Protein AF-A0AAW8M2U0-F1 (afdb_monomer)

Radius of gyration: 20.48 Å; Cα contacts (8 Å, |Δi|>4): 113; chains: 1; bounding box: 42×50×37 Å

Sequence (89 aa):
MTDLVNFIRFNADNTLTGNIASVAYDLDIFGEEFDSTNTKAPVYRLFAKTPRDRRVEIGGIWKKQNRVLSQKRGVSELGIRQWDEESCR

Secondary structure (DSSP, 8-state):
-----SEEEE-TTSEEEEEEE-SS-EEEEEEEE---S-TTS-SEEEEEE-TTS-EEEEEEE--------------------PPPGGG--

Nearest PDB structures (foldseek):
  1swc-assembly1_C  TM=5.396E-01  e=3.110E+00  Streptomyces avidinii
  3mka-assembly1_X  TM=5.573E-01  e=6.427E+00  Mycobacterium tuberculosis

InterPro domains:
  IPR007948 Protein of unknown function DUF736 [PF05284] (12-67)

Mean predicted aligned error: 12.49 Å

pLDDT: mean 77.45, std 21.35, range [34.94, 95.44]

Solvent-accessible surface area (backbone atoms only — not comparable to full-atom values): 5929 Å² total; per-residue (Å²): 134,77,95,72,66,65,44,82,42,79,48,97,83,58,33,34,46,32,28,51,60,56,100,88,48,76,41,62,34,38,32,41,65,38,91,66,95,50,92,84,54,44,47,27,40,30,31,34,62,45,100,82,72,44,80,42,82,76,50,62,43,70,82,77,80,77,77,78,76,78,80,80,75,72,87,71,82,86,77,86,84,78,84,79,80,78,84,79,121

Foldseek 3Di:
DDPDAPDWDQDPVQKIWHWHDDPVDIWIKIWHADDDPDPPDARIWIWTADPVRDIDTDGGHHDDDDDPPPPPPPDDDDDDDDDDPPPPD

Structure (mmCIF, N/CA/C/O backbone):
data_AF-A0AAW8M2U0-F1
#
_entry.id   AF-A0AAW8M2U0-F1
#
loop_
_atom_site.group_PDB
_atom_site.id
_atom_site.type_symbol
_atom_site.label_atom_id
_atom_site.label_alt_id
_atom_site.label_comp_id
_atom_site.label_asym_id
_atom_site.label_entity_id
_atom_site.label_seq_id
_atom_site.pdbx_PDB_ins_code
_atom_site.Cartn_x
_atom_site.Cartn_y
_atom_site.Cartn_z
_atom_site.occupancy
_atom_site.B_iso_or_equiv
_atom_site.auth_seq_id
_atom_site.auth_comp_id
_atom_site.auth_asym_id
_atom_site.auth_atom_id
_atom_site.pdbx_PDB_model_num
ATOM 1 N N . MET A 1 1 ? -3.445 -4.784 -17.315 1.00 44.56 1 MET A N 1
ATOM 2 C CA . MET A 1 1 ? -2.650 -3.864 -16.477 1.00 44.56 1 MET A CA 1
ATOM 3 C C . MET A 1 1 ? -3.453 -2.584 -16.393 1.00 44.56 1 MET A C 1
ATOM 5 O O . MET A 1 1 ? -3.922 -2.139 -17.428 1.00 44.56 1 MET A O 1
ATOM 9 N N . THR A 1 2 ? -3.771 -2.097 -15.198 1.00 60.06 2 THR A N 1
ATOM 10 C CA . THR A 1 2 ? -4.485 -0.821 -15.044 1.00 60.06 2 THR A CA 1
ATOM 11 C C . THR A 1 2 ? -3.484 0.316 -15.186 1.00 60.06 2 THR A C 1
ATOM 13 O O . THR A 1 2 ? -2.526 0.333 -14.423 1.00 60.06 2 THR A O 1
ATOM 16 N N . ASP A 1 3 ? -3.731 1.270 -16.084 1.00 78.69 3 ASP A N 1
ATOM 17 C CA . ASP A 1 3 ? -2.902 2.474 -16.316 1.00 78.69 3 ASP A CA 1
ATOM 18 C C . ASP A 1 3 ? -2.955 3.494 -15.155 1.00 78.69 3 ASP A C 1
ATOM 20 O O . ASP A 1 3 ? -2.765 4.696 -15.333 1.00 78.69 3 ASP A O 1
ATOM 24 N N . LEU A 1 4 ? -3.299 3.033 -13.953 1.00 85.06 4 LEU A N 1
ATOM 25 C CA . LEU A 1 4 ? -3.445 3.869 -12.775 1.00 85.06 4 LEU A CA 1
ATOM 26 C C . LEU A 1 4 ? -2.084 3.983 -12.094 1.00 85.06 4 LEU A C 1
ATOM 28 O O . LEU A 1 4 ? -1.515 2.980 -11.677 1.00 85.06 4 LEU A O 1
ATOM 32 N N . VAL A 1 5 ? -1.608 5.214 -11.938 1.00 90.44 5 VAL A N 1
ATOM 33 C CA . VAL A 1 5 ? -0.414 5.554 -11.158 1.00 90.44 5 VAL A CA 1
ATOM 34 C C . VAL A 1 5 ? -0.820 6.345 -9.923 1.00 90.44 5 VAL A C 1
ATOM 36 O O . VAL A 1 5 ? -1.834 7.046 -9.948 1.00 90.44 5 VAL A O 1
ATOM 39 N N . ASN A 1 6 ? -0.030 6.259 -8.851 1.00 91.50 6 ASN A N 1
ATOM 40 C CA . ASN A 1 6 ? -0.265 7.021 -7.617 1.00 91.50 6 ASN A CA 1
ATOM 41 C C . ASN A 1 6 ? -1.676 6.821 -7.049 1.00 91.50 6 ASN A C 1
ATOM 43 O O . ASN A 1 6 ? -2.436 7.768 -6.838 1.00 91.50 6 ASN A O 1
ATOM 47 N N . PHE A 1 7 ? -2.030 5.563 -6.800 1.00 92.75 7 PHE A N 1
ATOM 48 C CA . PHE A 1 7 ? -3.341 5.197 -6.280 1.00 92.75 7 PHE A CA 1
ATOM 49 C C . PHE A 1 7 ? -3.239 4.176 -5.153 1.00 92.75 7 PHE A C 1
ATOM 51 O O . PHE A 1 7 ? -2.295 3.395 -5.062 1.00 92.75 7 PHE A O 1
ATOM 58 N N . ILE A 1 8 ? -4.279 4.165 -4.325 1.00 90.62 8 ILE A N 1
ATOM 59 C CA . ILE A 1 8 ? -4.514 3.205 -3.250 1.00 90.62 8 ILE A CA 1
ATOM 60 C C . ILE A 1 8 ? -5.930 2.673 -3.451 1.00 90.62 8 ILE A C 1
ATOM 62 O O . ILE A 1 8 ? -6.880 3.454 -3.531 1.00 90.62 8 ILE A O 1
ATOM 66 N N . ARG A 1 9 ? -6.082 1.352 -3.530 1.00 92.19 9 ARG A N 1
ATOM 67 C CA . ARG A 1 9 ? -7.374 0.671 -3.613 1.00 92.19 9 ARG A CA 1
ATOM 68 C C . ARG A 1 9 ? -7.496 -0.342 -2.485 1.00 92.19 9 ARG A C 1
ATOM 70 O O . ARG A 1 9 ? -6.640 -1.209 -2.337 1.00 92.19 9 ARG A O 1
ATOM 77 N N . PHE A 1 10 ? -8.592 -0.242 -1.744 1.00 91.44 10 PHE A N 1
ATOM 78 C CA . PHE A 1 10 ? -9.025 -1.272 -0.806 1.00 91.44 10 PHE A CA 1
ATOM 79 C C . PHE A 1 10 ? -9.849 -2.308 -1.564 1.00 91.44 10 PHE A C 1
ATOM 81 O O . PHE A 1 10 ? -10.776 -1.951 -2.297 1.00 91.44 10 PHE A O 1
ATOM 88 N N . ASN A 1 11 ? -9.485 -3.573 -1.410 1.00 91.69 11 ASN A N 1
ATOM 89 C CA . ASN A 1 11 ? -10.161 -4.693 -2.042 1.00 91.69 11 ASN A CA 1
ATOM 90 C C . ASN A 1 11 ? -11.220 -5.274 -1.094 1.00 91.69 11 ASN A C 1
ATOM 92 O O . ASN A 1 11 ? -11.263 -4.955 0.094 1.00 91.69 11 ASN A O 1
ATOM 96 N N . ALA A 1 12 ? -12.102 -6.122 -1.625 1.00 90.75 12 ALA A N 1
ATOM 97 C CA . ALA A 1 12 ? -13.185 -6.727 -0.844 1.00 90.75 12 ALA A CA 1
ATOM 98 C C . ALA A 1 12 ? -12.702 -7.786 0.170 1.00 90.75 12 ALA A C 1
ATOM 100 O O . ALA A 1 12 ? -13.457 -8.170 1.054 1.00 90.75 12 ALA A O 1
ATOM 101 N N . ASP A 1 13 ? -11.463 -8.258 0.040 1.00 91.50 13 ASP A N 1
ATOM 102 C CA . ASP A 1 13 ? -10.827 -9.295 0.858 1.00 91.50 13 ASP A CA 1
ATOM 103 C C . ASP A 1 13 ? -9.948 -8.719 1.985 1.00 91.50 13 ASP A C 1
ATOM 105 O O . ASP A 1 13 ? -9.035 -9.384 2.467 1.00 91.50 13 ASP A O 1
ATOM 109 N N . ASN A 1 14 ? -10.193 -7.466 2.385 1.00 88.00 14 ASN A N 1
ATOM 110 C CA . ASN A 1 14 ? -9.407 -6.723 3.377 1.00 88.00 14 ASN A CA 1
ATOM 111 C C . ASN A 1 14 ? -7.914 -6.573 3.028 1.00 88.00 14 ASN A C 1
ATOM 113 O O . ASN A 1 14 ? -7.103 -6.209 3.883 1.00 88.00 14 ASN A O 1
ATOM 117 N N . THR A 1 15 ? -7.541 -6.788 1.767 1.00 92.19 15 THR A N 1
ATOM 118 C CA . THR A 1 15 ? -6.231 -6.396 1.254 1.00 92.19 15 THR A CA 1
ATOM 119 C C . THR A 1 15 ? -6.289 -4.991 0.674 1.00 92.19 15 THR A C 1
ATOM 121 O O . THR A 1 15 ? -7.355 -4.444 0.361 1.00 92.19 15 THR A O 1
ATOM 124 N N . LEU A 1 16 ? -5.118 -4.396 0.492 1.00 92.56 16 LEU A N 1
ATOM 125 C CA . LEU A 1 16 ? -4.985 -3.251 -0.384 1.00 92.56 16 LEU A CA 1
ATOM 126 C C . LEU A 1 16 ? -3.963 -3.524 -1.474 1.00 92.56 16 LEU A C 1
ATOM 128 O O . LEU A 1 16 ? -2.971 -4.226 -1.277 1.00 92.56 16 LEU A O 1
ATOM 132 N N . THR A 1 17 ? -4.182 -2.854 -2.592 1.00 93.94 17 THR A N 1
ATOM 133 C CA . THR A 1 17 ? -3.240 -2.763 -3.700 1.00 93.94 17 THR A CA 1
ATOM 134 C C . THR A 1 17 ? -3.106 -1.313 -4.104 1.00 93.94 17 THR A C 1
ATOM 136 O O . THR A 1 17 ? -4.082 -0.559 -4.080 1.00 93.94 17 THR A O 1
ATOM 139 N N . GLY A 1 18 ? -1.915 -0.921 -4.505 1.00 92.88 18 GLY A N 1
ATOM 140 C CA . GLY A 1 18 ? -1.661 0.427 -4.948 1.00 92.88 18 GLY A CA 1
ATOM 141 C C . GLY A 1 18 ? -0.344 0.531 -5.672 1.00 92.88 18 GLY A C 1
ATOM 142 O O . GLY A 1 18 ? 0.416 -0.428 -5.795 1.00 92.88 18 GLY A O 1
ATOM 143 N N . ASN A 1 19 ? -0.096 1.739 -6.128 1.00 93.44 19 ASN A N 1
ATOM 144 C CA . ASN A 1 19 ? 1.069 2.071 -6.905 1.00 93.44 19 ASN A CA 1
ATOM 145 C C . ASN A 1 19 ? 1.553 3.456 -6.477 1.00 93.44 19 ASN A C 1
ATOM 147 O O . ASN A 1 19 ? 0.736 4.36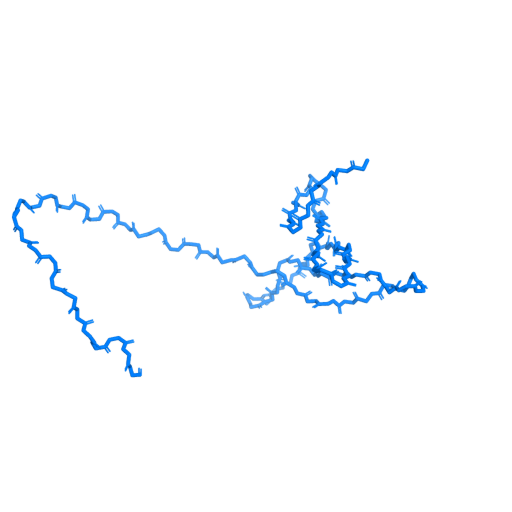7 -6.321 1.00 93.44 19 ASN A O 1
ATOM 151 N N . ILE A 1 20 ? 2.860 3.594 -6.262 1.00 90.38 20 ILE A N 1
ATOM 152 C CA . ILE A 1 20 ? 3.533 4.867 -6.010 1.00 90.38 20 ILE A CA 1
ATOM 153 C C . ILE A 1 20 ? 4.593 5.039 -7.092 1.00 90.38 20 ILE A C 1
ATOM 155 O O . ILE A 1 20 ? 5.643 4.398 -7.058 1.00 90.38 20 ILE A O 1
ATOM 159 N N . ALA A 1 21 ? 4.322 5.949 -8.017 1.00 91.06 21 ALA A N 1
ATOM 160 C CA . ALA A 1 21 ? 5.173 6.214 -9.159 1.00 91.06 21 ALA A CA 1
ATOM 161 C C . ALA A 1 21 ? 5.796 7.609 -9.064 1.00 91.06 21 ALA A C 1
ATOM 163 O O . ALA A 1 21 ? 5.141 8.609 -8.754 1.00 91.06 21 ALA A O 1
ATOM 164 N N . SER A 1 22 ? 7.078 7.673 -9.400 1.00 89.44 22 SER A N 1
ATOM 165 C CA . SER A 1 22 ? 7.835 8.895 -9.642 1.00 89.44 22 SER A CA 1
ATOM 166 C C . SER A 1 22 ? 8.438 8.858 -11.049 1.00 89.44 22 SER A C 1
ATOM 168 O O . SER A 1 22 ? 8.398 7.841 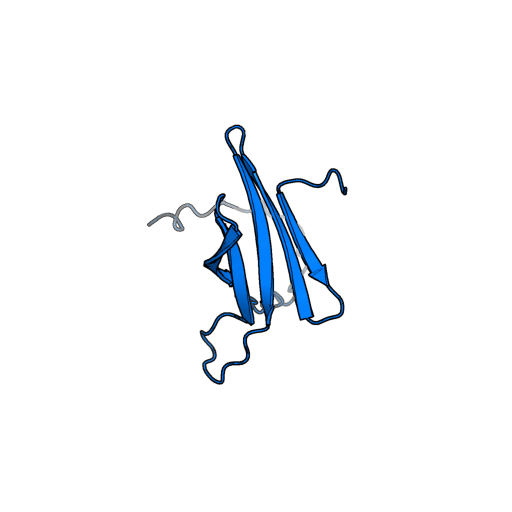-11.733 1.00 89.44 22 SER A O 1
ATOM 170 N N . VAL A 1 23 ? 9.067 9.955 -11.478 1.00 91.75 23 VAL A N 1
ATOM 171 C CA . VAL A 1 23 ? 9.780 10.003 -12.770 1.00 91.75 23 VAL A CA 1
ATOM 172 C C . VAL A 1 23 ? 10.897 8.951 -12.856 1.00 91.75 23 VAL A C 1
ATOM 174 O O . VAL A 1 23 ? 11.230 8.495 -13.944 1.00 91.75 23 VAL A O 1
ATOM 177 N N . ALA A 1 24 ? 11.487 8.571 -11.719 1.00 91.12 24 ALA A N 1
ATOM 178 C CA . ALA A 1 24 ? 12.654 7.694 -11.675 1.00 91.12 24 ALA A CA 1
ATOM 179 C C . ALA A 1 24 ? 12.325 6.229 -11.359 1.00 91.12 24 ALA A C 1
ATOM 181 O O . ALA A 1 24 ? 13.159 5.356 -11.592 1.00 91.12 24 ALA A O 1
ATOM 182 N N . TYR A 1 25 ? 11.160 5.949 -10.779 1.00 85.88 25 TYR A N 1
ATOM 183 C CA . TYR A 1 25 ? 10.813 4.607 -10.327 1.00 85.88 25 TYR A CA 1
ATOM 184 C C . TYR A 1 25 ? 9.313 4.426 -10.200 1.00 85.88 25 TYR A C 1
ATOM 186 O O . TYR A 1 25 ? 8.581 5.382 -9.946 1.00 85.88 25 TYR A O 1
ATOM 194 N N . ASP A 1 26 ? 8.906 3.167 -10.275 1.00 89.88 26 ASP A N 1
ATOM 195 C CA . ASP A 1 26 ? 7.550 2.741 -10.006 1.00 89.88 26 ASP A CA 1
ATOM 196 C C . ASP A 1 26 ? 7.546 1.644 -8.935 1.00 89.88 26 ASP A C 1
ATOM 198 O O . ASP A 1 26 ? 8.350 0.707 -8.997 1.00 89.88 26 ASP A O 1
ATOM 202 N N . LEU A 1 27 ? 6.708 1.803 -7.912 1.00 90.06 27 LEU A N 1
ATOM 203 C CA . LEU A 1 27 ? 6.634 0.914 -6.760 1.00 90.06 27 LEU A CA 1
ATOM 204 C C . LEU A 1 27 ? 5.209 0.419 -6.560 1.00 90.06 27 LEU A C 1
ATOM 206 O O . LEU A 1 27 ? 4.333 1.145 -6.082 1.00 90.06 27 LEU A O 1
ATOM 210 N N . ASP A 1 28 ? 5.020 -0.868 -6.827 1.00 92.69 28 ASP A N 1
ATOM 211 C CA . ASP A 1 28 ? 3.817 -1.571 -6.417 1.00 92.69 28 ASP A CA 1
ATOM 212 C C . ASP A 1 28 ? 3.822 -1.770 -4.904 1.00 92.69 28 ASP A C 1
ATOM 214 O O . ASP A 1 28 ? 4.763 -2.315 -4.310 1.00 92.69 28 ASP A O 1
ATOM 218 N N . ILE A 1 29 ? 2.726 -1.344 -4.288 1.00 93.56 29 ILE A N 1
ATOM 219 C CA . ILE A 1 29 ? 2.488 -1.501 -2.865 1.00 93.56 29 ILE A CA 1
ATOM 220 C C . ILE A 1 29 ? 1.268 -2.375 -2.638 1.00 93.56 29 ILE A C 1
ATOM 222 O O . ILE A 1 29 ? 0.265 -2.331 -3.352 1.00 93.56 29 ILE A O 1
ATOM 226 N N . PHE A 1 30 ? 1.361 -3.186 -1.605 1.00 95.12 30 PHE A N 1
ATOM 227 C CA . PHE A 1 30 ? 0.303 -4.073 -1.168 1.00 95.12 30 PHE A CA 1
ATOM 228 C C . PHE A 1 30 ? 0.194 -3.969 0.338 1.00 95.12 30 PHE A C 1
ATOM 230 O O . PHE A 1 30 ? 1.149 -3.605 1.023 1.00 95.12 30 PHE A O 1
ATOM 237 N N . GLY A 1 31 ? -0.972 -4.269 0.876 1.00 94.81 31 GLY A N 1
ATOM 238 C CA . GLY A 1 31 ? -1.114 -4.289 2.313 1.00 94.81 31 GLY A CA 1
ATOM 239 C C . GLY A 1 31 ? -2.202 -5.205 2.796 1.00 94.81 31 GLY A C 1
ATOM 240 O O . GLY A 1 31 ? -3.059 -5.662 2.043 1.00 94.81 31 GLY A O 1
ATOM 241 N N . GLU A 1 32 ? -2.100 -5.478 4.081 1.00 94.69 32 GLU A N 1
ATOM 242 C CA . GLU A 1 32 ? -2.911 -6.445 4.798 1.00 94.69 32 GLU A CA 1
ATOM 243 C C . GLU A 1 32 ? -3.474 -5.749 6.031 1.00 94.69 32 GLU A C 1
ATOM 245 O O . GLU A 1 32 ? -2.807 -4.900 6.638 1.00 94.69 32 GLU A O 1
ATOM 250 N N . GLU A 1 33 ? -4.714 -6.080 6.374 1.00 92.94 33 GLU A N 1
ATOM 251 C CA . GLU A 1 33 ? -5.330 -5.615 7.608 1.00 92.94 33 GLU A CA 1
ATOM 252 C C . GLU A 1 33 ? -4.496 -6.064 8.812 1.00 92.94 33 GLU A C 1
ATOM 254 O O . GLU A 1 33 ? -4.002 -7.191 8.883 1.00 92.94 33 GLU A O 1
ATOM 259 N N . PHE A 1 34 ? -4.305 -5.146 9.750 1.00 91.44 34 PHE A N 1
ATOM 260 C CA . PHE A 1 34 ? -3.574 -5.389 10.976 1.00 91.44 34 PHE A CA 1
ATOM 261 C C . PHE A 1 34 ? -4.504 -5.180 12.160 1.00 91.44 34 PHE A C 1
ATOM 263 O O . PHE A 1 34 ? -4.825 -4.049 12.525 1.00 91.44 34 PHE A O 1
ATOM 270 N N . ASP A 1 35 ? -4.918 -6.292 12.762 1.00 88.38 35 ASP A N 1
ATOM 271 C CA . ASP A 1 35 ? -5.708 -6.267 13.983 1.00 88.38 35 ASP A CA 1
ATOM 272 C C . ASP A 1 35 ? -4.793 -6.093 15.202 1.00 88.38 35 ASP A C 1
ATOM 274 O O . ASP A 1 35 ? -3.808 -6.812 15.400 1.00 88.38 35 ASP A O 1
ATOM 278 N N . SER A 1 36 ? -5.100 -5.090 16.018 1.00 85.81 36 SER A N 1
ATOM 279 C CA . SER A 1 36 ? -4.360 -4.780 17.231 1.00 85.81 36 SER A CA 1
ATOM 280 C C . SER A 1 36 ? -5.279 -4.158 18.267 1.00 85.81 36 SER A C 1
ATOM 282 O O . SER A 1 36 ? -6.084 -3.276 17.980 1.00 85.81 36 SER A O 1
ATOM 284 N N . THR A 1 37 ? -5.077 -4.547 19.521 1.00 88.31 37 THR A N 1
ATOM 285 C CA . THR A 1 37 ? -5.775 -3.967 20.673 1.00 88.31 37 THR A CA 1
ATOM 286 C C . THR A 1 37 ? -5.284 -2.557 21.022 1.00 88.31 37 THR A C 1
ATOM 288 O O . THR A 1 37 ? -5.900 -1.868 21.836 1.00 88.31 37 THR A O 1
ATOM 291 N N . ASN A 1 38 ? -4.179 -2.099 20.422 1.00 87.94 38 ASN A N 1
ATOM 292 C CA . ASN A 1 38 ? -3.647 -0.758 20.632 1.00 87.94 38 ASN A CA 1
ATOM 293 C C . ASN A 1 38 ? -4.363 0.255 19.728 1.00 87.94 38 ASN A C 1
ATOM 295 O O . ASN A 1 38 ? -4.228 0.225 18.509 1.00 87.94 38 ASN A O 1
ATOM 299 N N . THR A 1 39 ? -5.034 1.234 20.332 1.00 81.94 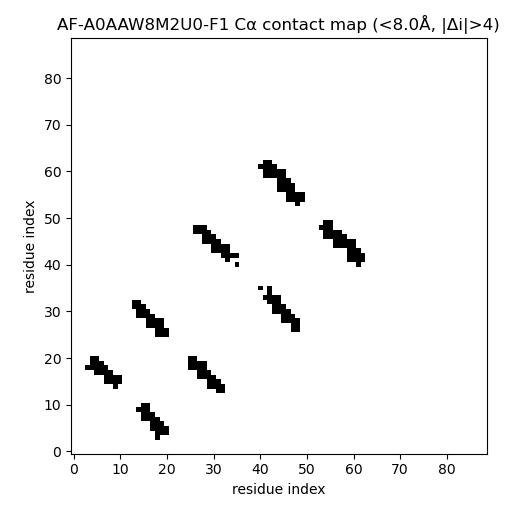39 THR A N 1
ATOM 300 C CA . THR A 1 39 ? -5.785 2.283 19.620 1.00 81.94 39 THR A CA 1
ATOM 301 C C . THR A 1 39 ? -4.930 3.190 18.729 1.00 81.94 39 THR A C 1
ATOM 303 O O . THR A 1 39 ? -5.472 3.907 17.890 1.00 81.94 39 THR A O 1
ATOM 306 N N . LYS A 1 40 ? -3.601 3.183 18.897 1.00 85.06 40 LYS A N 1
ATOM 307 C CA . LYS A 1 40 ? -2.644 3.929 18.063 1.00 85.06 40 LYS A CA 1
ATOM 308 C C . LYS A 1 40 ? -1.982 3.070 16.981 1.00 85.06 40 LYS A C 1
ATOM 310 O O . LYS A 1 40 ? -1.165 3.593 16.219 1.00 85.06 40 LYS A O 1
ATOM 315 N N . ALA A 1 41 ? -2.282 1.774 16.921 1.00 89.25 41 ALA A N 1
ATOM 316 C CA . ALA A 1 41 ? -1.754 0.904 15.882 1.00 89.25 41 ALA A CA 1
ATOM 317 C C . ALA A 1 41 ? -2.318 1.288 14.500 1.00 89.25 41 ALA A C 1
ATOM 319 O O . ALA A 1 41 ? -3.427 1.824 14.408 1.00 89.25 41 ALA A O 1
ATOM 320 N N . PRO A 1 42 ? -1.559 1.047 13.417 1.00 91.75 42 PRO A N 1
ATOM 321 C CA . PRO A 1 42 ? -2.104 1.155 12.071 1.00 91.75 42 PRO A CA 1
ATOM 322 C C . PRO A 1 42 ? -3.202 0.105 11.861 1.00 91.75 42 PRO A C 1
ATOM 324 O O . PRO A 1 42 ? -3.164 -0.962 12.462 1.00 91.75 42 PRO A O 1
ATOM 327 N N . VAL A 1 43 ? -4.156 0.402 10.982 1.00 92.62 43 VAL A N 1
ATOM 328 C CA . VAL A 1 43 ? -5.239 -0.520 10.595 1.00 92.62 43 VAL A CA 1
ATOM 329 C C . VAL A 1 43 ? -4.804 -1.427 9.444 1.00 92.62 43 VAL A C 1
ATOM 331 O O . VAL A 1 43 ? -5.275 -2.549 9.335 1.00 92.62 43 VAL A O 1
ATOM 334 N N . TYR A 1 44 ? -3.877 -0.965 8.600 1.00 93.50 44 TYR A N 1
ATOM 335 C CA . TYR A 1 44 ? -3.253 -1.787 7.560 1.00 93.50 44 TYR A CA 1
ATOM 336 C C . TYR A 1 44 ? -1.739 -1.667 7.632 1.00 93.50 44 TYR A C 1
ATOM 338 O O . TYR A 1 44 ? -1.219 -0.571 7.852 1.00 93.50 44 TYR A O 1
ATOM 346 N N . ARG A 1 45 ? -1.030 -2.766 7.387 1.00 94.62 45 ARG A N 1
ATOM 347 C CA . ARG A 1 45 ? 0.418 -2.761 7.144 1.00 94.62 45 ARG A CA 1
ATOM 348 C C . ARG A 1 45 ? 0.696 -2.718 5.655 1.00 94.62 45 ARG A C 1
ATOM 350 O O . ARG A 1 45 ? 0.032 -3.399 4.881 1.00 94.62 45 ARG A O 1
ATOM 357 N N . LEU A 1 46 ? 1.685 -1.922 5.275 1.00 94.94 46 LEU A N 1
ATOM 358 C CA . LEU A 1 46 ? 2.102 -1.718 3.898 1.00 94.94 46 LEU A CA 1
ATOM 359 C C . LEU A 1 46 ? 3.389 -2.466 3.611 1.00 94.94 46 LEU A C 1
ATOM 361 O O . LEU A 1 46 ? 4.340 -2.444 4.392 1.00 94.94 46 LEU A O 1
ATOM 365 N N . PHE A 1 47 ? 3.435 -3.054 2.431 1.00 95.44 47 PHE A N 1
ATOM 366 C CA . PHE A 1 47 ? 4.543 -3.833 1.938 1.00 95.44 47 PHE A CA 1
ATOM 367 C C . PHE A 1 47 ? 4.846 -3.455 0.493 1.00 95.44 47 PHE A C 1
ATOM 369 O O . PHE A 1 47 ? 3.964 -3.058 -0.268 1.00 95.44 47 PHE A O 1
ATOM 376 N N . ALA A 1 48 ? 6.108 -3.620 0.122 1.00 94.31 48 ALA A N 1
ATOM 377 C CA . ALA A 1 48 ? 6.567 -3.544 -1.253 1.00 94.31 48 ALA A CA 1
ATOM 378 C C . ALA A 1 48 ? 7.467 -4.737 -1.568 1.00 94.31 48 ALA A C 1
ATOM 380 O O . ALA A 1 48 ? 7.938 -5.459 -0.676 1.00 94.31 48 ALA A O 1
ATOM 381 N N . LYS A 1 49 ? 7.721 -4.932 -2.858 1.00 93.38 49 LYS A N 1
ATOM 382 C CA . LYS A 1 49 ? 8.708 -5.888 -3.348 1.00 93.38 49 LYS A CA 1
ATOM 383 C C . LYS A 1 49 ? 9.965 -5.149 -3.768 1.00 93.38 49 LYS A C 1
ATOM 385 O O . LYS A 1 49 ? 9.923 -4.159 -4.488 1.00 93.38 49 LYS A O 1
ATOM 390 N N . THR A 1 50 ? 11.105 -5.651 -3.316 1.00 90.38 50 THR A N 1
ATOM 391 C CA . THR A 1 50 ? 12.401 -5.221 -3.851 1.00 90.38 50 THR A CA 1
ATOM 392 C C . THR A 1 50 ? 12.592 -5.764 -5.272 1.00 90.38 50 THR A C 1
ATOM 394 O O . THR A 1 50 ? 11.954 -6.756 -5.628 1.00 90.38 50 THR A O 1
ATOM 397 N N . PRO A 1 51 ? 13.551 -5.238 -6.057 1.00 88.69 51 PRO A N 1
ATOM 398 C CA . PRO A 1 51 ? 13.883 -5.787 -7.378 1.00 88.69 51 PRO A CA 1
ATOM 399 C C . PRO A 1 51 ? 14.286 -7.273 -7.379 1.00 88.69 51 PRO A C 1
ATOM 401 O O . PRO A 1 51 ? 14.335 -7.901 -8.427 1.00 88.69 51 PRO A O 1
ATOM 404 N N . ARG A 1 52 ? 14.598 -7.843 -6.206 1.00 93.12 52 ARG A N 1
ATOM 405 C CA . ARG A 1 52 ? 14.909 -9.270 -6.018 1.00 93.12 52 ARG A CA 1
ATOM 406 C C . ARG A 1 52 ? 13.721 -10.077 -5.477 1.00 93.12 52 ARG A C 1
ATOM 408 O O . ARG A 1 52 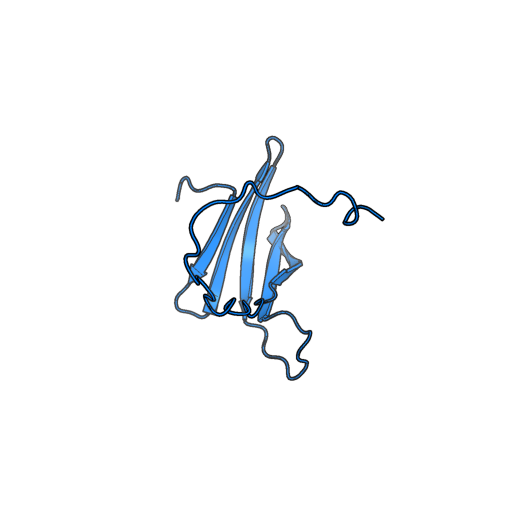? 13.934 -11.106 -4.847 1.00 93.12 52 ARG A O 1
ATOM 415 N N . ASP A 1 53 ? 12.505 -9.561 -5.638 1.00 91.12 53 ASP A N 1
ATOM 416 C CA . ASP A 1 53 ? 11.236 -10.153 -5.189 1.00 91.12 53 ASP A CA 1
ATOM 417 C C . ASP A 1 53 ? 11.159 -10.450 -3.678 1.00 91.12 53 ASP A C 1
ATOM 419 O O . ASP A 1 53 ? 10.422 -11.315 -3.211 1.00 91.12 53 ASP A O 1
ATOM 423 N N . ARG A 1 54 ? 11.922 -9.708 -2.866 1.00 94.00 54 ARG A N 1
ATOM 424 C CA . ARG A 1 54 ? 11.813 -9.793 -1.401 1.00 94.00 54 ARG A CA 1
ATOM 425 C C . ARG A 1 54 ? 10.741 -8.841 -0.902 1.00 94.00 54 ARG A C 1
ATOM 427 O O . ARG A 1 54 ? 10.812 -7.651 -1.217 1.00 94.00 54 ARG A O 1
ATOM 434 N N . ARG A 1 55 ? 9.814 -9.359 -0.095 1.00 93.81 55 ARG A N 1
ATOM 435 C CA . ARG A 1 55 ? 8.797 -8.583 0.623 1.00 93.81 55 ARG A CA 1
ATOM 436 C C . ARG A 1 55 ? 9.446 -7.773 1.746 1.00 93.81 55 ARG A C 1
ATOM 438 O O . ARG A 1 55 ? 10.190 -8.327 2.552 1.00 93.81 55 ARG A O 1
ATOM 445 N N . VAL A 1 56 ? 9.147 -6.480 1.798 1.00 95.00 56 VAL A N 1
ATOM 446 C CA . VAL A 1 56 ? 9.635 -5.549 2.825 1.00 95.00 56 VAL A CA 1
ATOM 447 C C . VAL A 1 56 ? 8.455 -4.750 3.363 1.00 95.00 56 VAL A C 1
ATOM 449 O O . VAL A 1 56 ? 7.645 -4.270 2.574 1.00 95.00 56 VAL A O 1
ATOM 452 N N . GLU A 1 57 ? 8.345 -4.627 4.687 1.00 94.94 57 GLU A N 1
ATOM 453 C CA . GLU A 1 57 ? 7.371 -3.739 5.336 1.00 94.94 57 GLU A CA 1
ATOM 454 C C . GLU A 1 57 ? 7.850 -2.290 5.200 1.00 94.94 57 GLU A C 1
ATOM 456 O O . GLU A 1 57 ? 8.977 -1.969 5.577 1.00 94.94 57 GLU A O 1
ATOM 461 N N . ILE A 1 58 ? 7.012 -1.430 4.625 1.00 93.25 58 ILE A N 1
ATOM 462 C CA . ILE A 1 58 ? 7.366 -0.041 4.292 1.00 93.25 58 ILE A CA 1
ATOM 463 C C . ILE A 1 58 ? 6.563 0.991 5.090 1.00 93.25 58 ILE A C 1
ATOM 465 O O . ILE A 1 58 ? 6.855 2.181 5.017 1.00 93.25 58 ILE A O 1
ATOM 469 N N . GLY A 1 59 ? 5.556 0.562 5.855 1.00 92.44 59 GLY A N 1
ATOM 470 C CA . GLY A 1 59 ? 4.778 1.460 6.703 1.00 92.44 59 GLY A CA 1
ATOM 471 C C . GLY A 1 59 ? 3.414 0.907 7.091 1.00 92.44 59 GLY A C 1
ATOM 472 O O . GLY A 1 59 ? 3.165 -0.295 7.030 1.00 92.44 59 GLY A O 1
ATOM 473 N N . GLY A 1 60 ? 2.509 1.807 7.467 1.00 93.31 60 GLY A N 1
ATOM 474 C CA . GLY A 1 60 ? 1.134 1.468 7.810 1.00 93.31 60 GLY A CA 1
ATOM 475 C C . GLY A 1 60 ? 0.151 2.567 7.426 1.00 93.31 60 GLY A C 1
ATOM 476 O O . GLY A 1 60 ? 0.535 3.707 7.166 1.00 93.31 60 GLY A O 1
ATOM 477 N N . ILE A 1 61 ? -1.130 2.215 7.387 1.00 90.94 61 ILE A N 1
ATOM 478 C CA . ILE A 1 61 ? -2.234 3.151 7.180 1.00 90.94 61 ILE A CA 1
ATOM 479 C C . ILE A 1 61 ? -3.006 3.278 8.486 1.00 90.94 61 ILE A C 1
ATOM 481 O O . ILE A 1 61 ? -3.491 2.289 9.036 1.00 90.94 61 ILE A O 1
ATOM 485 N N . TRP A 1 62 ? -3.187 4.513 8.947 1.00 92.06 62 TRP A N 1
ATOM 486 C CA . TRP A 1 62 ? -4.060 4.835 10.070 1.00 92.06 62 TRP A CA 1
ATOM 487 C C . TRP A 1 62 ? -5.397 5.351 9.556 1.00 92.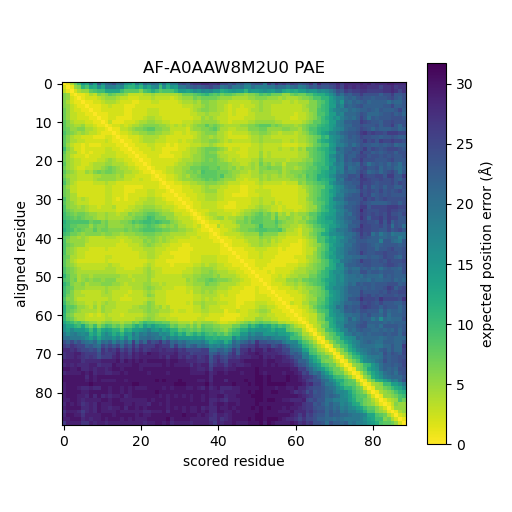06 62 TRP A C 1
ATOM 489 O O . TRP A 1 62 ? -5.457 6.268 8.735 1.00 92.06 62 TRP A O 1
ATOM 499 N N . LYS A 1 63 ? -6.493 4.802 10.080 1.00 84.50 63 LYS A N 1
ATOM 500 C CA . LYS A 1 63 ? -7.830 5.318 9.796 1.00 84.50 63 LYS A CA 1
ATOM 501 C C . LYS A 1 63 ? -8.122 6.481 10.737 1.00 84.50 63 LYS A C 1
ATOM 503 O O . LYS A 1 63 ? -8.412 6.286 11.915 1.00 84.50 63 LYS A O 1
ATOM 508 N N . LYS A 1 64 ? -8.057 7.710 10.223 1.00 81.25 64 LYS A N 1
ATOM 509 C CA . LYS A 1 64 ? -8.485 8.881 10.994 1.00 81.25 64 LYS A 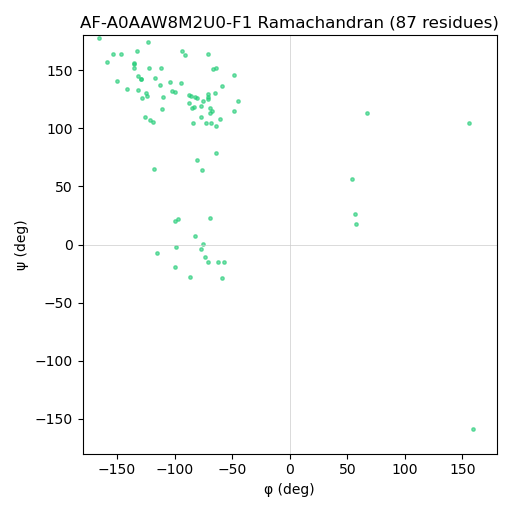CA 1
ATOM 510 C C . LYS A 1 64 ? -10.008 8.859 11.130 1.00 81.25 64 LYS A C 1
ATOM 512 O O . LYS A 1 64 ? -10.722 8.831 10.130 1.00 81.25 64 LYS A O 1
ATOM 517 N N . GLN A 1 65 ? -10.513 8.924 12.360 1.00 69.81 65 GLN A N 1
ATOM 518 C CA . GLN A 1 65 ? -11.915 9.265 12.583 1.00 69.81 65 GLN A CA 1
ATOM 519 C C . GLN A 1 65 ? -12.099 10.738 12.219 1.00 69.81 65 GLN A C 1
ATOM 521 O O . GLN A 1 65 ? -11.531 11.626 12.860 1.00 69.81 65 GLN A O 1
ATOM 526 N N . ASN A 1 66 ? -12.856 11.006 11.158 1.00 67.75 66 ASN A N 1
ATOM 527 C CA . ASN A 1 66 ? -13.231 12.372 10.845 1.00 67.75 66 ASN A CA 1
ATOM 528 C C . ASN A 1 66 ? -14.205 12.854 11.929 1.00 67.75 66 ASN A C 1
ATOM 530 O O . ASN A 1 66 ? -15.287 12.285 12.082 1.00 67.75 66 ASN A O 1
ATOM 534 N N . ARG A 1 67 ? -13.839 13.890 12.692 1.00 63.03 67 ARG A N 1
ATOM 535 C CA . ARG A 1 67 ? -14.821 14.587 13.527 1.00 63.03 67 ARG A CA 1
ATOM 536 C C . ARG A 1 67 ? -15.779 15.282 12.574 1.00 63.03 67 ARG A C 1
ATOM 538 O O . ARG A 1 67 ? -15.376 16.189 11.852 1.00 63.03 67 ARG A O 1
ATOM 545 N N . VAL A 1 68 ? -17.037 14.857 12.574 1.00 60.38 68 VAL A N 1
ATOM 546 C CA . VAL A 1 68 ? -18.096 15.597 11.895 1.00 60.38 68 VAL A CA 1
ATOM 547 C C . VAL A 1 68 ? -18.138 16.972 12.558 1.00 60.38 68 VAL A C 1
ATOM 549 O O . VAL A 1 68 ? -18.511 17.091 13.725 1.00 60.38 68 VAL A O 1
ATOM 552 N N . LEU A 1 69 ? -17.682 18.012 11.859 1.00 49.69 69 LEU A N 1
ATOM 553 C CA . LEU A 1 69 ? -17.945 19.378 12.287 1.00 49.69 69 LEU A CA 1
ATOM 554 C C . LEU A 1 69 ? -19.459 19.550 12.198 1.00 49.69 69 LEU A C 1
ATOM 556 O O . LEU A 1 69 ? -20.009 19.676 11.106 1.00 49.69 69 LEU A O 1
ATOM 560 N N . SER A 1 70 ? -20.130 19.476 13.350 1.00 46.66 70 SER A N 1
ATOM 561 C CA . SER A 1 70 ? -21.545 19.801 13.482 1.00 46.66 70 SER A CA 1
ATOM 562 C C . SER A 1 70 ? -21.782 21.139 12.799 1.00 46.66 70 SER A C 1
ATOM 564 O O . SER A 1 70 ? -21.249 22.172 13.206 1.00 46.66 70 SER A O 1
ATOM 566 N N . GLN A 1 71 ? -22.566 21.088 11.734 1.00 46.66 71 GLN A N 1
ATOM 567 C CA . GLN A 1 71 ? -22.920 22.183 10.859 1.00 46.66 71 GLN A CA 1
ATOM 568 C C . GLN A 1 71 ? -23.734 23.227 11.637 1.00 46.66 71 GLN A C 1
ATOM 570 O O . GLN A 1 71 ? -24.946 23.311 11.500 1.00 46.66 71 GLN A O 1
ATOM 575 N N . LYS A 1 72 ? -23.079 24.080 12.435 1.00 45.31 72 LYS A N 1
ATOM 576 C CA . LYS A 1 72 ? -23.651 25.369 12.842 1.00 45.31 72 LYS A CA 1
ATOM 577 C C . LYS A 1 72 ? -23.546 26.336 11.659 1.00 45.31 72 LYS A C 1
ATOM 579 O O . LYS A 1 72 ? -22.832 27.330 11.712 1.00 45.31 72 LYS A O 1
ATOM 584 N N . ARG A 1 73 ? -24.248 26.035 10.560 1.00 39.66 73 ARG A N 1
ATOM 585 C CA . ARG A 1 73 ? -24.609 27.055 9.566 1.00 39.66 73 ARG A CA 1
ATOM 586 C C . ARG A 1 73 ? -25.839 27.788 10.096 1.00 39.66 73 ARG A C 1
ATOM 588 O O . ARG A 1 73 ? -26.947 27.572 9.624 1.00 39.66 73 ARG A O 1
ATOM 595 N N . GLY A 1 74 ? -25.627 28.622 11.110 1.00 34.94 74 GLY A N 1
ATOM 596 C CA . GLY A 1 74 ? -26.490 29.776 11.311 1.00 34.94 74 GLY A CA 1
ATOM 597 C C . GLY A 1 74 ? -26.133 30.757 10.207 1.00 34.94 74 GLY A C 1
ATOM 598 O O . GLY A 1 74 ? -25.040 31.317 10.215 1.00 34.94 74 GLY A O 1
ATOM 599 N N . VAL A 1 75 ? -26.990 30.866 9.198 1.00 45.00 75 VAL A N 1
ATOM 600 C CA . VAL A 1 75 ? -26.901 31.944 8.217 1.00 45.00 75 VAL A CA 1
ATOM 601 C C . VAL A 1 75 ? -27.252 33.220 8.974 1.00 45.00 75 VAL A C 1
ATOM 603 O O . VAL A 1 75 ? -28.410 33.430 9.313 1.00 45.00 75 VAL A O 1
ATOM 606 N N . SER A 1 76 ? -26.252 34.038 9.284 1.00 37.69 76 SER A N 1
ATOM 607 C CA . SER A 1 76 ? -26.458 35.459 9.532 1.00 37.69 76 SER A CA 1
ATOM 608 C C . SER A 1 76 ? -25.806 36.206 8.381 1.00 37.69 76 SER A C 1
ATOM 610 O O . SER A 1 76 ? -24.607 36.068 8.125 1.00 37.69 76 SER A O 1
ATOM 612 N N . GLU A 1 77 ? -26.652 36.910 7.645 1.00 46.69 77 GLU A N 1
ATOM 613 C CA . GLU A 1 77 ? -26.309 37.850 6.593 1.00 46.69 77 GLU A CA 1
ATOM 614 C C . GLU A 1 77 ? -25.226 38.837 7.057 1.00 46.69 77 GLU A C 1
ATOM 616 O O . GLU A 1 77 ? -25.213 39.252 8.213 1.00 46.69 77 GLU A O 1
ATOM 621 N N . LEU A 1 78 ? -24.369 39.230 6.107 1.00 45.25 78 LEU A N 1
ATOM 622 C CA . LEU A 1 78 ? -23.408 40.340 6.165 1.00 45.25 78 LEU A CA 1
ATOM 623 C C . LEU A 1 78 ? -22.235 40.190 7.153 1.00 45.25 78 LEU A C 1
ATOM 625 O O . LEU A 1 78 ? -22.376 40.288 8.365 1.00 45.25 78 LEU A O 1
ATOM 629 N N . GLY A 1 79 ? -21.022 40.079 6.602 1.00 36.00 79 GLY A N 1
ATOM 630 C CA . GLY A 1 79 ? -19.796 40.328 7.361 1.00 36.00 79 GLY A CA 1
ATOM 631 C C . GLY A 1 79 ? -18.580 39.609 6.795 1.00 36.00 79 GLY A C 1
ATOM 632 O O . GLY A 1 79 ? -18.429 38.401 6.957 1.00 36.00 79 GLY A O 1
ATOM 633 N N . ILE A 1 8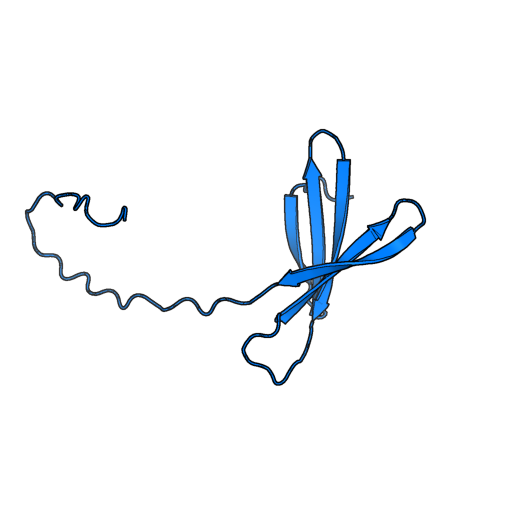0 ? -17.718 40.368 6.124 1.00 44.06 80 ILE A N 1
ATOM 634 C CA . ILE A 1 80 ? -16.388 39.982 5.638 1.00 44.06 80 ILE A CA 1
ATOM 635 C C . ILE A 1 80 ? -15.636 39.209 6.736 1.00 44.06 80 ILE A C 1
ATOM 637 O O . ILE A 1 80 ? -15.472 39.712 7.845 1.00 44.06 80 ILE A O 1
ATOM 641 N N . ARG A 1 81 ? -15.180 37.983 6.444 1.00 40.84 81 ARG A N 1
ATOM 642 C CA . ARG A 1 81 ? -14.343 37.217 7.377 1.00 40.84 81 ARG A CA 1
ATOM 643 C C . ARG A 1 81 ? -12.922 37.769 7.342 1.00 40.84 81 ARG A C 1
ATOM 645 O O . ARG A 1 81 ? -12.218 37.606 6.349 1.00 40.84 81 ARG A O 1
ATOM 652 N N . GLN A 1 82 ? -12.540 38.430 8.426 1.00 40.47 82 GLN A N 1
ATOM 653 C CA . GLN A 1 82 ? -11.170 38.814 8.733 1.00 40.47 82 GLN A CA 1
ATOM 654 C C . GLN A 1 82 ? -10.325 37.545 8.941 1.00 40.47 82 GLN A C 1
ATOM 656 O O . GLN A 1 82 ? -10.748 36.619 9.635 1.00 40.47 82 GLN A O 1
ATOM 661 N N . TRP A 1 83 ? -9.174 37.481 8.273 1.00 35.41 83 TRP A N 1
ATOM 662 C CA . TRP A 1 83 ? -8.157 36.453 8.489 1.00 35.41 83 TRP A CA 1
ATOM 663 C C . TRP A 1 83 ? -7.387 36.802 9.767 1.00 35.41 83 TRP A C 1
ATOM 665 O O . TRP A 1 83 ? -6.782 37.869 9.817 1.00 35.41 83 TRP A O 1
ATOM 675 N N . ASP A 1 84 ? -7.413 35.933 10.780 1.00 40.38 84 ASP A N 1
ATOM 676 C CA . ASP A 1 84 ? -6.538 36.064 11.952 1.00 40.38 84 ASP A CA 1
ATOM 677 C C . ASP A 1 84 ? -5.178 35.411 11.663 1.00 40.38 84 ASP A C 1
ATOM 679 O O . ASP A 1 84 ? -5.082 34.205 11.421 1.00 40.38 84 ASP A O 1
ATOM 683 N N . GLU A 1 85 ? -4.122 36.226 11.692 1.00 44.38 85 GLU A N 1
ATOM 684 C CA . GLU A 1 85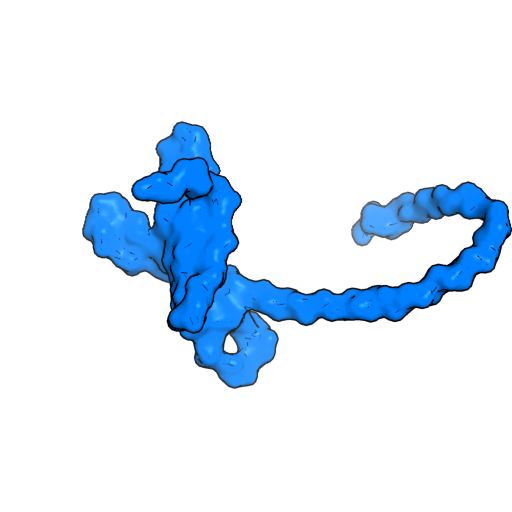 ? -2.718 35.853 11.455 1.00 44.38 85 GLU A CA 1
ATOM 685 C C . GLU A 1 85 ? -2.061 35.097 12.632 1.00 44.38 85 GLU A C 1
ATOM 687 O O . GLU A 1 85 ? -0.905 34.688 12.541 1.00 44.38 85 GLU A O 1
ATOM 692 N N . GLU A 1 86 ? -2.769 34.839 13.736 1.00 47.81 86 GLU A N 1
ATOM 693 C CA . GLU A 1 86 ? -2.175 34.215 14.933 1.00 47.81 86 GLU A CA 1
ATOM 694 C C . GLU A 1 86 ? -1.942 32.698 14.837 1.00 47.81 86 GLU A C 1
ATOM 696 O O . GLU A 1 86 ? -1.336 32.113 15.733 1.00 47.81 86 GLU A O 1
ATOM 701 N N . SER A 1 87 ? -2.342 32.031 13.750 1.00 41.22 87 SER A N 1
ATOM 702 C CA . SER A 1 87 ? -2.138 30.578 13.625 1.00 41.22 87 SER A CA 1
ATOM 703 C C . SER A 1 87 ? -0.735 30.165 13.143 1.00 41.22 87 SER A C 1
ATOM 705 O O . SER A 1 87 ? -0.521 28.982 12.872 1.00 41.22 87 SER A O 1
ATOM 707 N N . CYS A 1 88 ? 0.212 31.102 13.029 1.00 39.06 88 CYS A N 1
ATOM 708 C CA . CYS A 1 88 ? 1.602 30.825 12.661 1.00 39.06 88 CYS A CA 1
ATOM 709 C C . CYS A 1 88 ? 2.574 31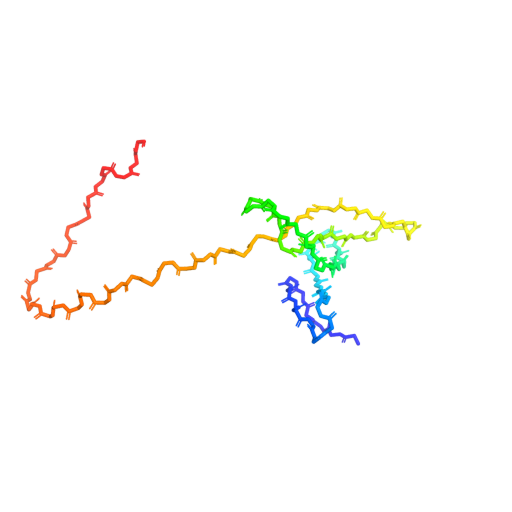.219 13.790 1.00 39.06 88 CYS A C 1
ATOM 711 O O . CYS A 1 88 ? 3.396 32.123 13.638 1.00 39.06 88 CYS A O 1
ATOM 713 N N . ARG A 1 89 ? 2.481 30.530 14.931 1.00 39.50 89 ARG A N 1
ATOM 714 C CA . ARG A 1 89 ? 3.577 30.382 15.901 1.00 39.50 89 ARG A CA 1
ATOM 715 C C . ARG A 1 89 ? 3.675 28.940 16.369 1.00 39.50 89 ARG A C 1
ATOM 717 O O . ARG A 1 89 ? 2.610 28.329 16.596 1.00 39.50 89 ARG A O 1
#

Organism: Agrobacterium tumefaciens (NCBI:txid358)